Protein AF-A0A9X2QEQ9-F1 (afdb_monomer_lite)

Structure (mmCIF, N/CA/C/O backbone):
data_AF-A0A9X2QEQ9-F1
#
_entry.id   AF-A0A9X2QEQ9-F1
#
loop_
_atom_site.group_PDB
_atom_site.id
_atom_site.type_symbol
_atom_site.label_atom_id
_atom_site.label_alt_id
_atom_site.label_comp_id
_atom_site.label_asym_id
_atom_site.label_entity_id
_atom_site.label_seq_id
_atom_site.pdbx_PDB_ins_code
_atom_site.Cartn_x
_atom_site.Cartn_y
_atom_site.Cartn_z
_atom_site.occupancy
_atom_site.B_iso_or_equiv
_atom_site.auth_seq_id
_atom_site.auth_comp_id
_atom_site.auth_asym_id
_atom_site.auth_atom_id
_atom_site.pdbx_PDB_model_num
ATOM 1 N N . MET A 1 1 ? -3.553 17.158 1.317 1.00 62.53 1 MET A N 1
ATOM 2 C CA . MET A 1 1 ? -3.762 16.932 -0.135 1.00 62.53 1 MET A CA 1
ATOM 3 C C . MET A 1 1 ? -5.269 16.825 -0.377 1.00 62.53 1 MET A C 1
ATOM 5 O O . MET A 1 1 ? -5.981 16.749 0.615 1.00 62.53 1 MET A O 1
ATOM 9 N N . ASP A 1 2 ? -5.792 16.905 -1.606 1.00 73.38 2 ASP A N 1
ATOM 10 C CA . ASP A 1 2 ? -7.162 16.408 -1.846 1.00 73.38 2 ASP A CA 1
ATOM 11 C C . ASP A 1 2 ? -7.035 14.918 -2.182 1.00 73.38 2 ASP A C 1
ATOM 13 O O . ASP A 1 2 ? -6.304 14.571 -3.109 1.00 73.38 2 ASP A O 1
ATOM 17 N N . LEU A 1 3 ? -7.642 14.043 -1.378 1.00 75.06 3 LEU A N 1
ATOM 18 C CA . LEU A 1 3 ? -7.470 12.591 -1.509 1.00 75.06 3 LEU A CA 1
ATOM 19 C C . LEU A 1 3 ? -8.137 12.051 -2.779 1.00 75.06 3 LEU A C 1
ATOM 21 O O . LEU A 1 3 ? -7.676 11.061 -3.346 1.00 75.06 3 LEU A O 1
ATOM 25 N N . ASP A 1 4 ? -9.160 12.748 -3.274 1.00 66.62 4 ASP A N 1
ATOM 26 C CA . ASP A 1 4 ? -9.807 12.433 -4.548 1.00 66.62 4 ASP A CA 1
ATOM 27 C C . ASP A 1 4 ? -8.886 12.730 -5.751 1.00 66.62 4 ASP A C 1
ATOM 29 O O . ASP A 1 4 ? -9.053 12.152 -6.823 1.00 66.62 4 ASP A O 1
ATOM 33 N N . ASP A 1 5 ? -7.855 13.565 -5.569 1.00 76.12 5 ASP A N 1
ATOM 34 C CA . ASP A 1 5 ? -6.844 13.855 -6.592 1.00 76.12 5 ASP A CA 1
ATOM 35 C C . ASP A 1 5 ? -5.647 12.873 -6.549 1.00 76.12 5 ASP A C 1
ATOM 37 O O . ASP A 1 5 ? -4.764 12.939 -7.417 1.00 76.12 5 ASP A O 1
ATOM 41 N N . CYS A 1 6 ? -5.597 11.943 -5.579 1.00 84.38 6 CYS A N 1
ATOM 42 C CA . CYS A 1 6 ? -4.555 10.915 -5.474 1.00 84.38 6 CYS A CA 1
ATOM 43 C C . CYS A 1 6 ? -4.693 9.900 -6.613 1.00 84.38 6 CYS A C 1
ATOM 45 O O . CYS A 1 6 ? -5.365 8.872 -6.494 1.00 84.38 6 CYS A O 1
ATOM 47 N N . THR A 1 7 ? -4.050 10.196 -7.739 1.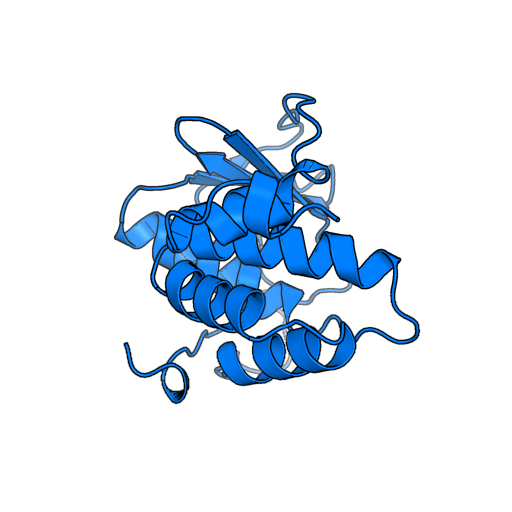00 90.31 7 THR A N 1
ATOM 48 C CA . THR A 1 7 ? -4.116 9.389 -8.956 1.00 90.31 7 THR A CA 1
ATOM 49 C C . THR A 1 7 ? -2.742 8.874 -9.355 1.00 90.31 7 THR A C 1
ATOM 51 O O . THR A 1 7 ? -1.742 9.576 -9.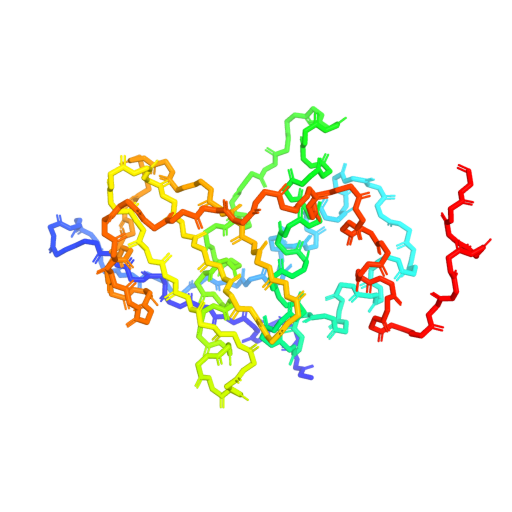234 1.00 90.31 7 THR A O 1
ATOM 54 N N . VAL A 1 8 ? -2.699 7.641 -9.860 1.00 92.25 8 VAL A N 1
ATOM 55 C CA . VAL A 1 8 ? -1.465 6.990 -10.304 1.00 92.25 8 VAL A CA 1
ATOM 56 C C . VAL A 1 8 ? -1.631 6.421 -11.704 1.00 92.25 8 VAL A C 1
ATOM 58 O O . VAL A 1 8 ? -2.644 5.798 -12.033 1.00 92.25 8 VAL A O 1
ATOM 61 N N . THR A 1 9 ? -0.618 6.612 -12.546 1.00 91.62 9 THR A N 1
ATOM 62 C CA . THR A 1 9 ? -0.557 5.972 -13.864 1.00 91.62 9 THR A CA 1
ATOM 63 C C . THR A 1 9 ? 0.313 4.735 -13.754 1.00 91.62 9 THR A C 1
ATOM 65 O O . THR A 1 9 ? 1.528 4.835 -13.681 1.00 91.62 9 THR A O 1
ATOM 68 N N . ILE A 1 10 ? -0.310 3.559 -13.740 1.00 90.56 10 ILE A N 1
ATOM 69 C CA . ILE A 1 10 ? 0.397 2.287 -13.556 1.00 90.56 10 ILE A CA 1
ATOM 70 C C . ILE A 1 10 ? 1.177 1.953 -14.835 1.00 90.56 10 ILE A C 1
ATOM 72 O O . ILE A 1 10 ? 0.524 1.666 -15.846 1.00 90.56 10 ILE A O 1
ATOM 76 N N . PRO A 1 11 ? 2.525 1.931 -14.823 1.00 89.31 11 PRO A N 1
ATOM 77 C CA . PRO A 1 11 ? 3.306 1.522 -15.985 1.00 89.31 11 PRO A CA 1
ATOM 78 C C . PRO A 1 11 ? 2.936 0.099 -16.403 1.00 89.31 11 PRO A C 1
ATOM 80 O O . PRO A 1 11 ? 2.704 -0.767 -15.559 1.00 89.31 11 PRO A O 1
ATOM 83 N N . ARG A 1 12 ? 2.866 -0.156 -17.707 1.00 88.44 12 ARG A N 1
ATOM 84 C CA . ARG A 1 12 ? 2.551 -1.476 -18.263 1.00 88.44 12 ARG A CA 1
ATOM 85 C C . ARG A 1 12 ? 3.738 -1.989 -19.056 1.00 88.44 12 ARG A C 1
ATOM 87 O O . ARG A 1 12 ? 4.492 -1.184 -19.594 1.00 88.44 12 ARG A O 1
ATOM 94 N N . GLU A 1 13 ? 3.870 -3.310 -19.134 1.00 86.81 13 GLU A N 1
ATOM 95 C CA . GLU A 1 13 ? 4.864 -3.944 -20.006 1.00 86.81 13 GLU A CA 1
ATOM 96 C C . GLU A 1 13 ? 4.723 -3.430 -21.450 1.00 86.81 13 GLU A C 1
ATOM 98 O O . GLU A 1 13 ? 3.611 -3.148 -21.902 1.00 86.81 13 GLU A O 1
ATOM 103 N N . GLU A 1 14 ? 5.840 -3.338 -22.181 1.00 79.12 14 GLU A N 1
ATOM 104 C CA . GLU A 1 14 ? 5.905 -2.769 -23.543 1.00 79.12 14 GLU A CA 1
ATOM 105 C C . GLU A 1 14 ? 4.895 -3.408 -24.522 1.00 79.12 14 GLU A C 1
ATOM 107 O O . GLU A 1 14 ? 4.402 -2.748 -25.435 1.00 79.12 14 GLU A O 1
ATOM 112 N N . ASP A 1 15 ? 4.535 -4.674 -24.289 1.00 80.25 15 ASP A N 1
ATOM 113 C CA . ASP A 1 15 ? 3.624 -5.461 -25.126 1.00 80.25 15 ASP A CA 1
ATOM 114 C C . ASP A 1 15 ? 2.146 -5.394 -24.682 1.00 80.25 15 ASP A C 1
ATOM 116 O O . ASP A 1 15 ? 1.294 -6.109 -25.227 1.00 80.25 15 ASP A O 1
ATOM 120 N N . ALA A 1 16 ? 1.813 -4.580 -23.675 1.00 82.50 16 ALA A N 1
ATOM 121 C CA . ALA A 1 16 ? 0.44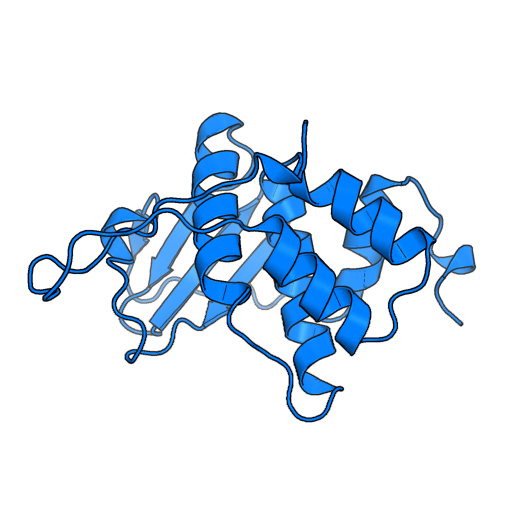4 -4.440 -23.197 1.00 82.50 16 ALA A CA 1
ATOM 122 C C . ALA A 1 16 ? -0.473 -3.864 -24.291 1.00 82.50 16 ALA A C 1
ATOM 124 O O . ALA A 1 16 ? -0.125 -2.938 -25.018 1.00 82.50 16 ALA A O 1
ATOM 125 N N . ALA A 1 17 ? -1.675 -4.434 -24.412 1.00 77.31 17 ALA A N 1
ATOM 126 C CA . ALA A 1 17 ? -2.585 -4.128 -25.517 1.00 77.31 17 ALA A CA 1
ATOM 127 C C . ALA A 1 17 ? -3.174 -2.704 -25.479 1.00 77.31 17 ALA A C 1
ATOM 129 O O . ALA A 1 17 ? -3.620 -2.215 -26.517 1.00 77.31 17 ALA A O 1
ATOM 130 N N . ASP A 1 18 ? -3.184 -2.066 -24.308 1.00 77.75 18 ASP A N 1
ATOM 131 C CA . ASP A 1 18 ? -3.806 -0.769 -24.059 1.00 77.75 18 ASP A CA 1
ATOM 132 C C . ASP A 1 18 ? -2.833 0.158 -23.318 1.00 77.75 18 ASP A C 1
ATOM 134 O O . ASP A 1 18 ? -2.069 -0.289 -22.456 1.00 77.75 18 ASP A O 1
ATOM 138 N N . ASP A 1 19 ? -2.914 1.458 -23.613 1.00 77.38 19 ASP A N 1
ATOM 139 C CA . ASP A 1 19 ? -2.179 2.489 -22.879 1.00 77.38 19 ASP A CA 1
ATOM 140 C C . ASP A 1 19 ? -2.595 2.513 -21.392 1.00 77.38 19 ASP A C 1
ATOM 142 O O . ASP A 1 19 ? -3.768 2.279 -21.062 1.00 77.38 19 ASP A O 1
ATOM 146 N N . PRO A 1 20 ? -1.669 2.831 -20.470 1.00 82.06 20 PRO A N 1
ATOM 147 C CA . PRO A 1 20 ? -1.976 2.879 -19.049 1.00 82.06 20 PRO A CA 1
ATOM 148 C C . PRO A 1 20 ? -2.966 4.006 -18.734 1.00 82.06 20 PRO A C 1
ATOM 150 O O . PRO A 1 20 ? -2.673 5.190 -18.897 1.00 82.06 20 PRO A O 1
ATOM 153 N N . ALA A 1 21 ? -4.149 3.633 -18.249 1.00 83.56 21 ALA A N 1
ATOM 154 C CA . ALA A 1 21 ? -5.099 4.577 -17.677 1.00 83.56 21 ALA A CA 1
ATOM 155 C C . ALA A 1 21 ? -4.667 4.993 -16.263 1.00 83.56 21 ALA A C 1
ATOM 157 O O . ALA A 1 21 ? -4.149 4.174 -15.498 1.00 83.56 21 ALA A O 1
ATOM 158 N N . SER A 1 22 ? -4.940 6.253 -15.916 1.00 89.50 22 SER A N 1
ATOM 159 C CA . SER A 1 22 ? -4.806 6.734 -14.541 1.00 89.50 22 SER A CA 1
ATOM 160 C C . SER A 1 22 ? -5.867 6.090 -13.645 1.00 89.50 22 SER A C 1
ATOM 162 O O . SER A 1 22 ? -7.007 5.879 -14.074 1.00 89.50 22 SER A O 1
ATOM 164 N N . VAL A 1 23 ? -5.482 5.763 -12.416 1.00 91.44 23 VAL A N 1
ATOM 165 C CA . VAL A 1 23 ? -6.322 5.121 -11.403 1.00 91.44 23 VAL A CA 1
ATOM 166 C C . VAL A 1 23 ? -6.371 6.007 -10.167 1.00 91.44 23 VAL A C 1
ATOM 168 O O . VAL A 1 23 ? -5.328 6.406 -9.659 1.00 91.44 23 VAL A O 1
ATOM 171 N N . GLU A 1 24 ? -7.574 6.279 -9.666 1.00 92.31 24 GLU A N 1
ATOM 172 C CA . GLU A 1 24 ? -7.785 6.936 -8.373 1.00 92.31 24 GLU A CA 1
ATOM 173 C C . GLU A 1 24 ? -7.456 5.942 -7.249 1.00 92.31 24 GLU A C 1
ATOM 175 O O . GLU A 1 24 ? -8.049 4.863 -7.157 1.00 92.31 24 GLU A O 1
ATOM 180 N N . VAL A 1 25 ? -6.469 6.282 -6.422 1.00 92.62 25 VAL A N 1
ATOM 181 C CA . VAL A 1 25 ? -5.914 5.397 -5.392 1.00 92.62 25 VAL A CA 1
ATOM 182 C C . VAL A 1 25 ? -6.818 5.374 -4.161 1.00 92.62 25 VAL A C 1
ATOM 184 O O . VAL A 1 25 ? -7.155 4.294 -3.668 1.00 92.62 25 VAL A O 1
ATOM 187 N N . TRP A 1 26 ? -7.254 6.547 -3.692 1.00 94.56 26 TRP A N 1
ATOM 188 C CA . TRP A 1 26 ? -8.028 6.675 -2.457 1.00 94.56 26 TRP A CA 1
ATOM 189 C C . TRP A 1 26 ? -9.351 5.894 -2.459 1.00 94.56 26 TRP A C 1
ATOM 191 O O . TRP A 1 26 ? -9.565 5.133 -1.517 1.00 94.56 26 TRP A O 1
ATOM 201 N N . PRO A 1 27 ? -10.192 5.923 -3.515 1.00 93.94 27 PRO A N 1
ATOM 202 C CA . PRO A 1 27 ? -11.435 5.146 -3.525 1.00 93.94 27 PRO A CA 1
ATOM 203 C C . PRO A 1 27 ? -11.226 3.631 -3.362 1.00 93.94 27 PRO A C 1
ATOM 205 O O . PRO A 1 27 ? -12.096 2.920 -2.858 1.00 93.94 27 PRO A O 1
ATOM 208 N N . LEU A 1 28 ? -10.071 3.105 -3.787 1.00 94.31 28 LEU A N 1
ATOM 209 C CA . LEU A 1 28 ? -9.729 1.692 -3.609 1.00 94.31 28 LEU A CA 1
ATOM 210 C C . LEU A 1 28 ? -9.310 1.384 -2.167 1.00 94.31 28 LEU A C 1
ATOM 212 O O . LEU A 1 28 ? -9.622 0.306 -1.661 1.00 94.31 28 LEU A O 1
ATOM 216 N N . ILE A 1 29 ? -8.619 2.322 -1.518 1.00 94.75 29 ILE A N 1
ATOM 217 C CA . ILE A 1 29 ? -8.254 2.252 -0.099 1.00 94.75 29 ILE A CA 1
ATOM 218 C C . ILE A 1 29 ? -9.503 2.361 0.764 1.00 94.75 29 ILE A C 1
ATOM 220 O O . ILE A 1 29 ? -9.706 1.514 1.626 1.00 94.75 29 ILE A O 1
ATOM 224 N N . GLU A 1 30 ? -10.368 3.339 0.501 1.00 94.88 30 GLU A N 1
ATOM 225 C CA . GLU A 1 30 ? -11.625 3.530 1.223 1.00 94.88 30 GLU A CA 1
ATOM 226 C C . GLU A 1 30 ? -12.489 2.265 1.155 1.00 94.88 30 GLU A C 1
ATOM 228 O O . GLU A 1 30 ? -12.937 1.760 2.183 1.00 94.88 30 GLU A O 1
ATOM 233 N N . ALA A 1 31 ? -12.626 1.665 -0.033 1.00 94.31 31 ALA A N 1
ATOM 234 C CA . ALA A 1 31 ? -13.339 0.402 -0.191 1.00 94.31 31 ALA A CA 1
ATOM 235 C C . ALA A 1 31 ? -12.702 -0.754 0.607 1.00 94.31 31 ALA A C 1
ATOM 237 O O . ALA A 1 31 ? -13.418 -1.620 1.117 1.00 94.31 31 ALA A O 1
ATOM 238 N N . ALA A 1 32 ? -11.370 -0.789 0.726 1.00 94.81 32 ALA A N 1
ATOM 239 C CA . ALA A 1 32 ? -10.671 -1.778 1.543 1.00 94.81 32 ALA A CA 1
ATOM 240 C C . ALA A 1 32 ? -10.875 -1.522 3.049 1.00 94.81 32 ALA A C 1
ATOM 242 O O . ALA A 1 32 ? -11.172 -2.465 3.781 1.00 94.81 32 ALA A O 1
ATOM 243 N N . LEU A 1 33 ? -10.797 -0.265 3.498 1.00 95.38 33 LEU A N 1
ATOM 244 C CA . LEU A 1 33 ? -11.063 0.162 4.877 1.00 95.38 33 LEU A CA 1
ATOM 245 C C . LEU A 1 33 ? -12.508 -0.148 5.299 1.00 95.38 33 LEU A C 1
ATOM 247 O O . LEU A 1 33 ? -12.745 -0.679 6.383 1.00 95.38 33 LEU A O 1
ATOM 251 N N . ASP A 1 34 ? -13.477 0.095 4.416 1.00 95.06 34 ASP A N 1
ATOM 252 C CA . ASP A 1 34 ? -14.875 -0.302 4.604 1.00 95.06 34 ASP A CA 1
ATOM 253 C C . ASP A 1 34 ? -15.017 -1.812 4.768 1.00 95.06 34 ASP A C 1
ATOM 255 O O . ASP A 1 34 ? -15.766 -2.299 5.617 1.00 95.06 34 ASP A O 1
ATOM 259 N N . LYS A 1 35 ? -14.286 -2.577 3.954 1.00 95.00 35 LYS A N 1
ATOM 260 C CA . LYS A 1 35 ? -14.370 -4.035 3.949 1.00 95.00 35 LYS A CA 1
ATOM 261 C C . LYS A 1 35 ? -13.827 -4.658 5.235 1.00 95.00 35 LYS A C 1
ATOM 263 O O . LYS A 1 35 ? -14.325 -5.715 5.626 1.00 95.00 35 LYS A O 1
ATOM 268 N N . ILE A 1 36 ? -12.844 -4.026 5.873 1.00 93.31 36 ILE A N 1
ATOM 269 C CA . ILE A 1 36 ? -12.277 -4.472 7.154 1.00 93.31 36 ILE A CA 1
ATOM 270 C C . ILE A 1 36 ? -12.991 -3.882 8.378 1.00 93.31 36 ILE A C 1
ATOM 272 O O . ILE A 1 36 ? -12.582 -4.178 9.495 1.00 93.31 36 ILE A O 1
ATOM 276 N N . ASP A 1 37 ? -14.057 -3.096 8.180 1.00 92.69 37 ASP A N 1
ATOM 277 C CA . ASP A 1 37 ? -14.768 -2.374 9.247 1.00 92.69 37 ASP A CA 1
ATOM 278 C C . ASP A 1 37 ? -13.822 -1.472 10.065 1.00 92.69 37 ASP A C 1
ATOM 280 O O . ASP A 1 37 ? -13.875 -1.432 11.294 1.00 92.69 37 ASP A O 1
ATOM 284 N N . ALA A 1 38 ? -12.918 -0.770 9.364 1.00 92.94 38 ALA A N 1
ATOM 285 C CA . ALA A 1 38 ? -11.944 0.125 9.980 1.00 92.94 38 ALA A CA 1
ATOM 286 C C . ALA A 1 38 ? -12.651 1.217 10.794 1.00 92.94 38 ALA A C 1
ATOM 288 O O . ALA A 1 38 ? -13.528 1.932 10.282 1.00 92.94 38 ALA A O 1
ATOM 289 N N . ASP A 1 39 ? -12.239 1.356 12.052 1.00 92.94 39 ASP A N 1
ATOM 290 C CA . ASP A 1 39 ? -12.732 2.390 12.951 1.00 92.94 39 ASP A CA 1
ATOM 291 C C . ASP A 1 39 ? -12.289 3.798 12.487 1.00 92.94 39 ASP A C 1
ATOM 293 O O . ASP A 1 39 ? -11.394 3.928 11.646 1.00 92.94 39 ASP A O 1
ATOM 297 N N . PRO A 1 40 ? -12.899 4.875 13.019 1.00 93.81 40 PRO A N 1
ATOM 298 C CA . PRO A 1 40 ? -12.566 6.236 12.606 1.00 93.81 40 PRO A CA 1
ATOM 299 C C . PRO A 1 40 ? -11.085 6.605 12.765 1.00 93.81 40 PRO A C 1
ATOM 301 O O . PRO A 1 40 ? -10.548 7.259 11.884 1.00 93.81 40 PRO A O 1
ATOM 304 N N . SER A 1 41 ? -10.408 6.156 13.828 1.00 92.56 41 SER A N 1
ATOM 305 C CA . SER A 1 41 ? -8.987 6.470 14.032 1.00 92.56 41 SER A CA 1
ATOM 306 C C . SER A 1 41 ? -8.093 5.757 13.023 1.00 92.56 41 SER A C 1
ATOM 308 O O . SER A 1 41 ? -7.170 6.363 12.493 1.00 92.56 41 SER A O 1
ATOM 310 N N . THR A 1 42 ? -8.422 4.512 12.665 1.00 94.69 42 THR A N 1
ATOM 311 C CA . THR A 1 42 ? -7.739 3.791 11.581 1.00 94.69 42 THR A CA 1
ATOM 312 C C . THR A 1 42 ? -7.912 4.507 10.237 1.00 94.69 42 THR A C 1
ATOM 314 O O . THR A 1 42 ? -6.980 4.550 9.434 1.00 94.69 42 THR A O 1
ATOM 317 N N . ARG A 1 43 ? -9.089 5.092 9.977 1.00 95.56 43 ARG A N 1
ATOM 318 C CA . ARG A 1 43 ? -9.341 5.876 8.756 1.00 95.56 43 ARG A CA 1
ATOM 319 C C . ARG A 1 43 ? -8.547 7.172 8.746 1.00 95.56 43 ARG A C 1
ATOM 321 O O . ARG A 1 43 ? -7.832 7.407 7.781 1.00 95.56 43 ARG A O 1
ATOM 328 N N . ASP A 1 44 ? -8.602 7.934 9.834 1.00 94.88 44 ASP A N 1
ATOM 329 C CA . ASP A 1 44 ? -7.825 9.164 10.000 1.00 94.88 44 ASP A CA 1
ATOM 330 C C . ASP A 1 44 ? -6.315 8.882 9.831 1.00 94.88 44 ASP A C 1
ATOM 332 O O . ASP A 1 44 ? -5.592 9.652 9.202 1.00 94.88 44 ASP A O 1
ATOM 336 N N . ALA A 1 45 ? -5.837 7.737 10.330 1.00 95.44 45 ALA A N 1
ATOM 337 C CA . ALA A 1 45 ? -4.446 7.317 10.198 1.00 95.44 45 ALA A CA 1
ATOM 338 C C . ALA A 1 45 ? -4.089 6.930 8.757 1.00 95.44 45 ALA A C 1
ATOM 340 O O . ALA A 1 45 ? -3.012 7.271 8.278 1.00 95.44 45 ALA A O 1
ATOM 341 N N . ALA A 1 46 ? -4.994 6.262 8.036 1.00 95.38 46 ALA A N 1
ATOM 342 C CA . ALA A 1 46 ? -4.818 5.972 6.615 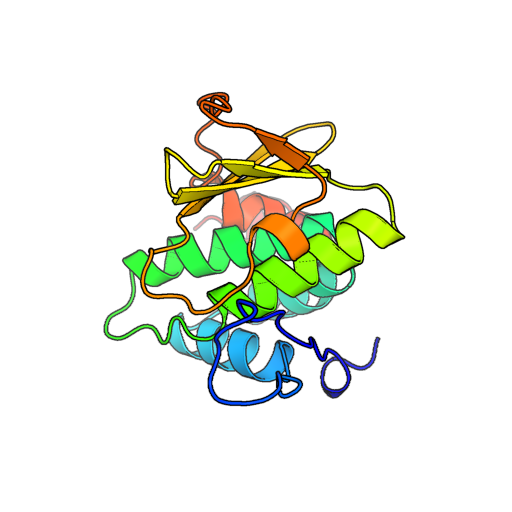1.00 95.38 46 ALA A CA 1
ATOM 343 C C . ALA A 1 46 ? -4.801 7.247 5.755 1.00 95.38 46 ALA A C 1
ATOM 345 O O . ALA A 1 46 ? -3.994 7.335 4.828 1.00 95.38 46 ALA A O 1
ATOM 346 N N . GLU A 1 47 ? -5.649 8.230 6.078 1.00 94.88 47 GLU A N 1
ATOM 347 C CA . GLU A 1 47 ? -5.652 9.555 5.443 1.00 94.88 47 GLU A CA 1
ATOM 348 C C . GLU A 1 47 ? -4.332 10.294 5.682 1.00 94.88 47 GLU A C 1
ATOM 350 O O . GLU A 1 47 ? -3.782 10.870 4.750 1.00 94.88 47 GLU A O 1
ATOM 355 N N . ALA A 1 48 ? -3.786 10.245 6.899 1.00 93.38 48 ALA A N 1
ATOM 356 C CA . ALA A 1 48 ? -2.489 10.849 7.198 1.00 93.38 48 ALA A CA 1
ATOM 357 C C . ALA A 1 48 ? -1.332 10.108 6.504 1.00 93.38 48 ALA A C 1
ATOM 359 O O . ALA A 1 48 ? -0.450 10.729 5.915 1.00 93.38 48 ALA A O 1
ATOM 360 N N . ALA A 1 49 ? -1.342 8.774 6.532 1.00 93.19 49 ALA A N 1
ATOM 361 C CA . ALA A 1 49 ? -0.254 7.956 6.007 1.00 93.19 49 ALA A CA 1
ATOM 362 C C . ALA A 1 49 ? -0.104 8.068 4.483 1.00 93.19 49 ALA A C 1
ATOM 364 O O . ALA A 1 49 ? 1.015 8.103 3.976 1.00 93.19 49 ALA A O 1
ATOM 365 N N . ILE A 1 50 ? -1.207 8.154 3.730 1.00 92.00 50 ILE A N 1
ATOM 366 C CA . ILE A 1 50 ? -1.133 8.249 2.264 1.00 92.00 50 ILE A CA 1
ATOM 367 C C . ILE A 1 50 ? -0.496 9.565 1.777 1.00 92.00 50 ILE A C 1
ATOM 369 O O . ILE A 1 50 ? -0.016 9.617 0.644 1.00 92.00 50 ILE A O 1
ATOM 373 N N . GLU A 1 51 ? -0.422 10.603 2.619 1.00 89.19 51 GLU A N 1
ATOM 374 C CA . GLU A 1 51 ? 0.266 11.866 2.302 1.00 89.19 51 GLU A CA 1
ATOM 375 C C . GLU A 1 51 ? 1.804 11.754 2.313 1.00 89.19 51 GLU A C 1
ATOM 377 O O . GLU A 1 51 ? 2.484 12.704 1.917 1.00 89.19 51 GLU A O 1
ATOM 382 N N . HIS A 1 52 ? 2.350 10.606 2.737 1.00 87.12 52 HIS A N 1
ATOM 383 C CA . HIS A 1 52 ? 3.785 10.341 2.858 1.00 87.12 52 HIS A CA 1
ATOM 384 C C . HIS A 1 52 ? 4.204 9.067 2.098 1.00 87.12 52 HIS A C 1
ATOM 386 O O . HIS A 1 52 ? 3.421 8.115 1.966 1.00 87.12 52 HIS A O 1
ATOM 392 N N . GLY A 1 53 ? 5.444 9.029 1.586 1.00 84.56 53 GLY A N 1
ATOM 393 C CA . GLY A 1 53 ? 5.985 7.866 0.875 1.00 84.56 53 GLY A CA 1
ATOM 394 C C . GLY A 1 53 ? 6.057 6.612 1.749 1.00 84.56 53 GLY A C 1
ATOM 395 O O . GLY A 1 53 ? 5.464 5.583 1.417 1.00 84.56 53 GLY A O 1
ATOM 396 N N . ASP A 1 54 ? 6.711 6.713 2.904 1.00 87.31 54 ASP A N 1
ATOM 397 C CA . ASP A 1 54 ? 6.795 5.658 3.920 1.00 87.31 54 ASP A CA 1
ATOM 398 C C . ASP A 1 54 ? 5.422 5.289 4.509 1.00 87.31 54 ASP A C 1
ATOM 400 O O . ASP A 1 54 ? 5.112 4.106 4.679 1.00 87.31 54 ASP A O 1
ATOM 404 N N . GLY A 1 55 ? 4.548 6.273 4.724 1.00 89.56 55 GLY A N 1
ATOM 405 C CA . GLY A 1 55 ? 3.172 6.043 5.164 1.00 89.56 55 GLY A CA 1
ATOM 406 C C . GLY A 1 55 ? 2.344 5.246 4.159 1.00 89.56 55 GLY A C 1
ATOM 407 O O . GLY A 1 55 ? 1.616 4.328 4.543 1.00 89.56 55 GLY A O 1
ATOM 408 N N . SER A 1 56 ? 2.528 5.482 2.859 1.00 91.31 56 SER A N 1
ATOM 409 C CA . SER A 1 56 ? 1.890 4.679 1.809 1.00 91.31 56 SER A CA 1
ATOM 410 C C . SER A 1 56 ? 2.354 3.219 1.834 1.00 91.31 56 SER A C 1
ATOM 412 O O . SER A 1 56 ? 1.549 2.309 1.616 1.00 91.31 56 SER A O 1
ATOM 414 N N . VAL A 1 57 ? 3.632 2.974 2.150 1.00 90.38 57 VAL A N 1
ATOM 415 C CA . VAL A 1 57 ? 4.178 1.620 2.337 1.00 90.38 57 VAL A CA 1
ATOM 416 C C . VAL A 1 57 ? 3.552 0.941 3.559 1.00 90.38 57 VAL A C 1
ATOM 418 O O . VAL A 1 57 ? 3.096 -0.205 3.464 1.00 90.38 57 VAL A O 1
ATOM 421 N N . VAL A 1 58 ? 3.475 1.645 4.691 1.00 91.81 58 VAL A N 1
ATOM 422 C CA . VAL A 1 58 ? 2.844 1.149 5.923 1.00 91.81 58 VAL A CA 1
ATOM 423 C C . VAL A 1 58 ? 1.372 0.813 5.682 1.00 91.81 58 VAL A C 1
ATOM 425 O O . VAL A 1 58 ? 0.933 -0.292 6.010 1.00 91.81 58 VAL A O 1
ATOM 428 N N . LEU A 1 59 ? 0.630 1.709 5.030 1.00 93.81 59 LEU A N 1
ATOM 429 C CA . LEU A 1 59 ? -0.777 1.514 4.694 1.00 93.81 59 LEU A CA 1
ATOM 430 C C . LEU A 1 59 ? -0.983 0.310 3.765 1.00 93.81 59 LEU A C 1
ATOM 432 O O . LEU A 1 59 ? -1.864 -0.518 4.007 1.00 93.81 59 LEU A O 1
ATOM 436 N N . ALA A 1 60 ? -0.146 0.152 2.735 1.00 91.94 60 ALA A N 1
ATOM 437 C CA . ALA A 1 60 ? -0.201 -1.010 1.849 1.00 91.94 60 ALA A CA 1
ATOM 438 C C . ALA A 1 60 ? 0.028 -2.319 2.608 1.00 91.94 60 ALA A C 1
ATOM 440 O O . ALA A 1 60 ? -0.658 -3.318 2.366 1.00 91.94 60 ALA A O 1
ATOM 441 N N . ASN A 1 61 ? 0.993 -2.319 3.530 1.00 90.94 61 ASN A N 1
ATOM 442 C CA . ASN A 1 61 ? 1.309 -3.476 4.354 1.00 90.94 61 ASN A CA 1
ATOM 443 C C . ASN A 1 61 ? 0.160 -3.811 5.316 1.00 90.94 61 ASN A C 1
ATOM 445 O O . ASN A 1 61 ? -0.228 -4.978 5.410 1.00 90.94 61 ASN A O 1
ATOM 449 N N . TYR A 1 62 ? -0.427 -2.798 5.960 1.00 92.88 62 TYR A N 1
ATOM 450 C CA . TYR A 1 62 ? -1.592 -2.931 6.833 1.00 92.88 62 TYR A CA 1
ATOM 451 C C . TYR A 1 62 ? -2.798 -3.521 6.092 1.00 92.88 62 TYR A C 1
ATOM 453 O O . TYR A 1 62 ? -3.301 -4.579 6.467 1.00 92.88 62 TYR A O 1
ATOM 461 N N . LEU A 1 63 ? -3.215 -2.928 4.970 1.00 93.06 63 LEU A N 1
ATOM 462 C CA . LEU A 1 63 ? -4.357 -3.440 4.204 1.00 93.06 63 LEU A CA 1
ATOM 463 C C . LEU A 1 63 ? -4.111 -4.865 3.690 1.00 93.06 63 LEU A C 1
ATOM 465 O O . LEU A 1 63 ? -5.018 -5.697 3.686 1.00 93.06 63 LEU A O 1
ATOM 469 N N . ASN A 1 64 ? -2.881 -5.186 3.277 1.00 89.56 64 ASN A N 1
ATOM 470 C CA . ASN A 1 64 ? -2.524 -6.533 2.834 1.00 89.56 64 ASN A CA 1
ATOM 471 C C . ASN A 1 64 ? -2.524 -7.559 3.986 1.00 89.56 64 ASN A C 1
ATOM 473 O O . ASN A 1 64 ? -2.836 -8.732 3.752 1.00 89.56 64 ASN A O 1
ATOM 477 N N . SER A 1 65 ? -2.190 -7.152 5.215 1.00 88.31 65 SER A N 1
ATOM 478 C CA . SER A 1 65 ? -2.249 -8.029 6.388 1.00 88.31 65 SER A CA 1
ATOM 479 C C . SER A 1 65 ? -3.703 -8.285 6.815 1.00 88.31 65 SER A C 1
ATOM 481 O O . SER A 1 65 ? -4.078 -9.446 7.014 1.00 88.31 65 SER A O 1
ATOM 483 N N . GLU A 1 66 ? -4.548 -7.250 6.826 1.00 90.38 66 GLU A N 1
ATOM 484 C CA . GLU A 1 66 ? -5.976 -7.355 7.153 1.00 90.38 66 GLU A CA 1
ATOM 485 C C . GLU A 1 66 ? -6.774 -8.099 6.079 1.00 90.38 66 GLU A C 1
ATOM 487 O O . GLU A 1 66 ? -7.683 -8.872 6.387 1.00 90.38 66 GLU A O 1
ATOM 492 N N . ALA A 1 67 ? -6.376 -7.989 4.810 1.00 84.50 67 ALA A N 1
ATOM 493 C CA . ALA A 1 67 ? -6.988 -8.731 3.711 1.00 84.50 67 ALA A CA 1
ATOM 494 C C . ALA A 1 67 ? -6.997 -10.254 3.936 1.00 84.50 67 ALA A C 1
ATOM 496 O O . ALA A 1 67 ? -7.901 -10.943 3.468 1.00 84.50 67 ALA A O 1
ATOM 497 N N . LYS A 1 68 ? -6.021 -10.802 4.677 1.00 81.19 68 LYS A N 1
ATOM 498 C CA . LYS A 1 68 ? -5.969 -12.237 5.024 1.00 81.19 68 LYS A CA 1
ATOM 499 C C . LYS A 1 68 ? -7.072 -12.654 6.004 1.00 81.19 68 LYS A C 1
ATOM 501 O O . LYS A 1 68 ? -7.341 -13.847 6.145 1.00 81.19 68 LYS A O 1
ATOM 506 N N . ARG A 1 69 ? -7.672 -11.693 6.709 1.00 83.62 69 ARG A N 1
ATOM 507 C CA . ARG A 1 69 ? -8.666 -11.897 7.773 1.00 83.62 69 ARG A CA 1
ATOM 508 C C . ARG A 1 69 ? -10.101 -11.710 7.279 1.00 83.62 69 ARG A C 1
ATOM 510 O O . ARG A 1 69 ? -11.030 -12.109 7.978 1.00 83.62 69 ARG A O 1
ATOM 517 N N . VAL A 1 70 ? -10.291 -11.172 6.071 1.00 86.81 70 VAL A N 1
ATOM 518 C CA . VAL A 1 70 ? -11.612 -10.844 5.522 1.00 86.81 70 VAL A CA 1
ATOM 519 C C . VAL A 1 70 ? -11.946 -11.678 4.283 1.00 86.81 70 VAL A C 1
ATOM 521 O O . VAL A 1 70 ? -11.123 -11.896 3.397 1.00 86.81 70 VAL A O 1
ATOM 524 N N . HIS A 1 71 ? -13.191 -12.153 4.207 1.00 83.62 71 HIS A N 1
ATOM 525 C CA . HIS A 1 71 ? -13.698 -12.895 3.052 1.00 83.62 71 HIS A CA 1
ATOM 526 C C . HIS A 1 71 ? -13.941 -11.958 1.858 1.00 83.62 71 HIS A C 1
ATOM 528 O O . HIS A 1 71 ? -14.581 -10.915 2.013 1.00 83.62 71 HIS A O 1
ATOM 534 N N . GLU A 1 72 ? -13.498 -12.362 0.661 1.00 84.94 72 GLU A N 1
ATOM 535 C CA . GLU A 1 72 ? -13.676 -11.600 -0.591 1.00 84.94 72 GLU A CA 1
ATOM 536 C C . GLU A 1 72 ? -13.136 -10.163 -0.507 1.00 84.94 72 GLU A C 1
ATOM 538 O O . GLU A 1 72 ? -13.823 -9.212 -0.884 1.00 84.94 72 GLU A O 1
ATOM 543 N N . MET A 1 73 ? -11.918 -9.989 0.015 1.00 89.69 73 MET A N 1
ATOM 544 C CA . MET A 1 73 ? -11.216 -8.714 -0.121 1.00 89.69 73 MET A CA 1
ATOM 545 C C . MET A 1 73 ? -10.997 -8.383 -1.602 1.00 89.69 73 MET A C 1
ATOM 547 O O . MET A 1 73 ? -10.581 -9.237 -2.391 1.00 89.69 73 MET A O 1
ATOM 551 N N . ASP A 1 74 ? -11.249 -7.130 -1.968 1.00 87.12 74 ASP A N 1
ATOM 552 C CA . ASP A 1 74 ? -10.909 -6.609 -3.283 1.00 87.12 74 ASP A CA 1
ATOM 553 C C . ASP A 1 74 ? -9.453 -6.136 -3.292 1.00 87.12 74 ASP A C 1
ATOM 555 O O . ASP A 1 74 ? -9.129 -5.075 -2.775 1.00 87.12 74 ASP A O 1
ATOM 559 N N . TYR A 1 75 ? -8.558 -6.919 -3.891 1.00 87.81 75 TYR A N 1
ATOM 560 C CA . TYR A 1 75 ? -7.125 -6.610 -3.936 1.00 87.81 75 TYR A CA 1
ATOM 561 C C . TYR A 1 75 ? -6.737 -5.549 -4.978 1.00 87.81 75 TYR A C 1
ATOM 563 O O . TYR A 1 75 ? -5.544 -5.311 -5.185 1.00 87.81 75 TYR A O 1
ATOM 571 N N . ARG A 1 76 ? -7.702 -4.900 -5.649 1.00 90.81 76 ARG A N 1
ATOM 572 C CA . ARG A 1 76 ? -7.411 -3.868 -6.658 1.00 90.81 76 ARG A CA 1
ATOM 573 C C . ARG A 1 76 ? -6.658 -2.661 -6.101 1.00 90.81 76 ARG A C 1
ATOM 575 O O . ARG A 1 76 ? -5.980 -2.014 -6.887 1.00 90.81 76 ARG A O 1
ATOM 582 N N . PHE A 1 77 ? -6.700 -2.398 -4.791 1.00 91.12 77 PHE A N 1
ATOM 583 C CA . PHE A 1 77 ? -5.898 -1.340 -4.158 1.00 91.12 77 PHE A CA 1
ATOM 584 C C . PHE A 1 77 ? -4.387 -1.606 -4.221 1.00 91.12 77 PHE A C 1
ATOM 586 O O . PHE A 1 77 ? -3.600 -0.666 -4.225 1.00 91.12 77 PHE A O 1
ATOM 593 N N . LYS A 1 78 ? -3.959 -2.875 -4.285 1.00 91.25 78 LYS A N 1
ATOM 594 C CA . LYS A 1 78 ? -2.564 -3.246 -4.015 1.00 91.25 78 LYS A CA 1
ATOM 595 C C . LYS A 1 78 ? -1.588 -2.697 -5.053 1.00 91.25 78 LYS A C 1
ATOM 597 O O . LYS A 1 78 ? -0.576 -2.119 -4.682 1.00 91.25 78 LYS A O 1
ATOM 602 N N . VAL A 1 79 ? -1.881 -2.876 -6.342 1.00 92.31 79 VAL A N 1
ATOM 603 C CA . VAL A 1 79 ? -1.001 -2.386 -7.417 1.00 92.31 79 VAL A CA 1
ATOM 604 C C . VAL A 1 79 ? -0.934 -0.854 -7.436 1.00 92.31 79 VAL A C 1
ATOM 606 O O . VAL A 1 79 ? 0.178 -0.342 -7.351 1.00 92.31 79 VAL A O 1
ATOM 609 N N . PRO A 1 80 ? -2.062 -0.114 -7.503 1.00 93.50 80 PRO A N 1
ATOM 610 C CA . PRO A 1 80 ? -2.040 1.345 -7.452 1.00 93.50 80 PRO A CA 1
ATOM 611 C C . PRO A 1 80 ? -1.282 1.879 -6.240 1.00 93.50 80 PRO A C 1
ATOM 613 O O . PRO A 1 80 ? -0.466 2.776 -6.394 1.00 93.50 80 PRO A O 1
ATOM 616 N N . LEU A 1 81 ? -1.493 1.293 -5.057 1.00 93.44 81 LEU A N 1
ATOM 617 C CA . LEU A 1 81 ? -0.860 1.765 -3.831 1.00 93.44 81 LEU A CA 1
ATOM 618 C C . LEU A 1 81 ? 0.647 1.484 -3.786 1.00 93.44 81 LEU A C 1
ATOM 620 O O . LEU A 1 81 ? 1.398 2.339 -3.339 1.00 93.44 81 LEU A O 1
ATOM 624 N N . VAL A 1 82 ? 1.109 0.332 -4.286 1.00 93.50 82 VAL A N 1
ATOM 625 C CA . VAL A 1 82 ? 2.551 0.042 -4.400 1.00 93.50 82 VAL A CA 1
ATOM 626 C C . VAL A 1 82 ? 3.228 1.000 -5.385 1.00 93.50 82 VAL A C 1
ATOM 628 O O . VAL A 1 82 ? 4.312 1.497 -5.097 1.00 93.50 82 VAL A O 1
ATOM 631 N N . VAL A 1 83 ? 2.597 1.290 -6.529 1.00 94.06 83 VAL A N 1
ATOM 632 C CA . VAL A 1 83 ? 3.144 2.256 -7.500 1.00 94.06 83 VAL A CA 1
ATOM 633 C C . VAL A 1 83 ? 3.147 3.668 -6.909 1.00 94.06 83 VAL A C 1
ATOM 635 O O . VAL A 1 83 ? 4.166 4.346 -6.977 1.00 94.06 83 VAL A O 1
ATOM 638 N N . TRP A 1 84 ? 2.051 4.079 -6.267 1.00 94.06 84 TRP A N 1
ATOM 639 C CA . TRP A 1 84 ? 1.941 5.362 -5.568 1.00 94.06 84 TRP A CA 1
ATOM 640 C C . TRP A 1 84 ? 3.017 5.519 -4.488 1.00 94.06 84 TRP A C 1
ATOM 642 O O . TRP A 1 84 ? 3.700 6.539 -4.439 1.00 94.06 84 TRP A O 1
ATOM 652 N N . ALA A 1 85 ? 3.231 4.484 -3.672 1.00 92.94 85 ALA A N 1
ATOM 653 C CA . ALA A 1 85 ? 4.270 4.475 -2.650 1.00 92.94 85 ALA A CA 1
ATOM 654 C C . ALA A 1 85 ? 5.670 4.649 -3.256 1.00 92.94 85 ALA A C 1
ATOM 656 O O . ALA A 1 85 ? 6.447 5.451 -2.752 1.00 92.94 85 ALA A O 1
ATOM 65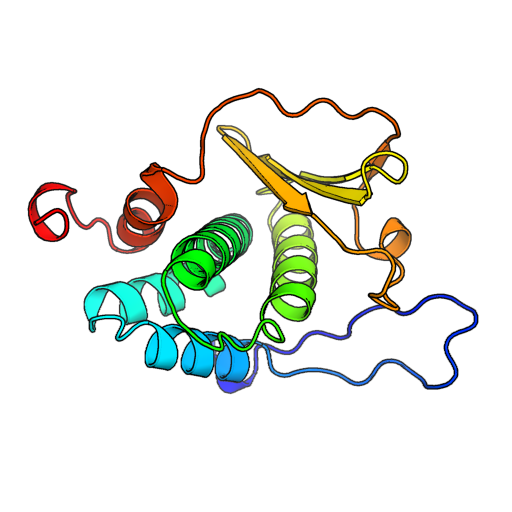7 N N . ALA A 1 86 ? 5.982 3.960 -4.360 1.00 93.00 86 ALA A N 1
ATOM 658 C CA . ALA A 1 86 ? 7.264 4.109 -5.054 1.00 93.00 86 ALA A CA 1
ATOM 659 C C . ALA A 1 86 ? 7.455 5.515 -5.651 1.00 93.00 86 ALA A C 1
ATOM 661 O O . ALA A 1 86 ? 8.543 6.082 -5.566 1.00 93.00 86 ALA A O 1
ATOM 662 N N . GLU A 1 87 ? 6.409 6.105 -6.234 1.00 92.44 87 GLU A N 1
ATOM 663 C CA . GLU A 1 87 ? 6.463 7.471 -6.765 1.00 92.44 87 GLU A CA 1
ATOM 664 C C . GLU A 1 87 ? 6.693 8.514 -5.666 1.00 92.44 87 GLU A C 1
ATOM 666 O O . GLU A 1 87 ? 7.535 9.399 -5.837 1.00 92.44 87 GLU A O 1
ATOM 671 N N . GLN A 1 88 ? 5.987 8.396 -4.537 1.00 91.31 88 GLN A N 1
ATOM 672 C CA . GLN A 1 88 ? 6.146 9.306 -3.403 1.00 91.31 88 GLN A CA 1
ATOM 673 C C . GLN A 1 88 ? 7.497 9.134 -2.709 1.00 91.31 88 GLN A C 1
ATOM 675 O O . GLN A 1 88 ? 8.193 10.128 -2.523 1.00 91.31 88 GLN A O 1
ATOM 680 N N . ALA A 1 89 ? 7.906 7.892 -2.427 1.00 88.25 89 ALA A N 1
ATOM 681 C CA . ALA A 1 89 ? 9.192 7.581 -1.802 1.00 88.25 89 ALA A CA 1
ATOM 682 C C . ALA A 1 89 ? 10.379 8.154 -2.591 1.00 88.25 89 ALA A C 1
ATOM 684 O O . ALA A 1 89 ? 11.336 8.671 -2.022 1.00 88.25 89 ALA A O 1
ATOM 685 N N . ARG A 1 90 ? 10.293 8.140 -3.926 1.00 89.31 90 ARG A N 1
ATOM 686 C CA . ARG A 1 90 ? 11.288 8.772 -4.802 1.00 89.31 90 ARG A CA 1
ATOM 687 C C . ARG A 1 90 ? 11.265 10.302 -4.733 1.00 89.31 90 ARG A C 1
ATOM 689 O O . ARG A 1 90 ? 12.287 10.945 -4.969 1.00 89.31 90 ARG A O 1
ATOM 696 N N . ALA A 1 91 ? 10.101 10.900 -4.489 1.00 88.81 91 ALA A N 1
ATOM 697 C CA . ALA A 1 91 ? 9.938 12.350 -4.428 1.00 88.81 91 ALA A CA 1
ATOM 698 C C . ALA A 1 91 ? 10.433 12.946 -3.101 1.00 88.81 91 ALA A C 1
ATOM 700 O O . ALA A 1 91 ? 10.924 14.079 -3.100 1.00 88.81 91 ALA A O 1
ATOM 701 N N . ASP A 1 92 ? 10.306 12.205 -2.000 1.00 86.75 92 ASP A N 1
ATOM 702 C CA . ASP A 1 92 ? 10.674 12.639 -0.648 1.00 86.75 92 ASP A CA 1
ATOM 703 C C . ASP A 1 92 ? 11.926 11.948 -0.067 1.00 86.75 92 ASP A C 1
ATOM 705 O O . ASP A 1 92 ? 12.394 12.372 0.990 1.00 86.75 92 ASP A O 1
ATOM 709 N N . ASP A 1 93 ? 12.512 10.977 -0.783 1.00 86.50 93 ASP A N 1
ATOM 710 C CA . ASP A 1 93 ? 13.723 10.218 -0.411 1.00 86.50 93 ASP A CA 1
ATOM 711 C C . ASP A 1 93 ? 13.557 9.424 0.902 1.00 86.50 93 ASP A C 1
ATOM 713 O O . ASP A 1 93 ? 14.504 9.247 1.667 1.00 86.50 93 ASP A O 1
ATOM 717 N N . THR A 1 94 ? 12.331 8.969 1.195 1.00 86.50 94 THR A N 1
ATOM 718 C CA . THR A 1 94 ? 11.991 8.267 2.452 1.00 86.50 94 THR A CA 1
ATOM 719 C C . THR A 1 94 ? 12.148 6.747 2.383 1.00 86.50 94 THR A C 1
ATOM 721 O O . THR A 1 94 ? 12.327 6.092 3.416 1.00 86.50 94 THR A O 1
ATOM 724 N N . ALA A 1 95 ? 12.100 6.168 1.182 1.00 89.81 95 ALA A N 1
ATOM 725 C CA . ALA A 1 95 ? 12.297 4.741 0.961 1.00 89.81 95 ALA A CA 1
ATOM 726 C C . ALA A 1 95 ? 12.914 4.466 -0.416 1.00 89.81 95 ALA A C 1
ATOM 728 O O . ALA A 1 95 ? 12.709 5.218 -1.365 1.00 89.81 95 ALA A O 1
ATOM 729 N N . THR A 1 96 ? 13.619 3.344 -0.541 1.00 93.00 96 THR A N 1
ATOM 730 C CA . THR A 1 96 ? 14.093 2.813 -1.825 1.00 93.00 96 THR A CA 1
ATOM 731 C C . THR A 1 96 ? 13.243 1.613 -2.224 1.00 93.00 96 THR A C 1
ATOM 733 O O . THR A 1 96 ? 13.128 0.649 -1.462 1.00 93.00 96 THR A O 1
ATOM 736 N N . SER A 1 97 ? 12.644 1.661 -3.415 1.00 94.44 97 SER A N 1
ATOM 737 C CA . SER A 1 97 ? 11.867 0.554 -3.977 1.00 94.44 97 SER A CA 1
ATOM 738 C C . SER A 1 97 ? 12.752 -0.374 -4.818 1.00 94.44 97 SER A C 1
ATOM 740 O O . SER A 1 97 ? 13.419 0.056 -5.757 1.00 94.44 97 SER A O 1
ATOM 742 N N . ILE A 1 98 ? 12.772 -1.666 -4.496 1.00 95.19 98 ILE A N 1
ATOM 743 C CA . ILE A 1 98 ? 13.678 -2.649 -5.107 1.00 95.19 98 ILE A CA 1
ATOM 744 C C . ILE A 1 98 ? 12.851 -3.810 -5.647 1.00 95.19 98 ILE A C 1
ATOM 746 O O . ILE A 1 98 ? 12.137 -4.467 -4.895 1.00 95.19 98 ILE A O 1
ATOM 750 N N . TYR A 1 99 ? 12.932 -4.086 -6.946 1.00 94.38 99 TYR A N 1
ATOM 751 C CA . TYR A 1 99 ? 12.246 -5.220 -7.563 1.00 94.38 99 TYR A CA 1
ATOM 752 C C . TYR A 1 99 ? 13.179 -6.425 -7.699 1.00 94.38 99 TYR A C 1
ATOM 754 O O . TYR A 1 99 ? 14.209 -6.350 -8.375 1.00 94.38 99 TYR A O 1
ATOM 762 N N . ASP A 1 100 ? 12.780 -7.553 -7.108 1.00 93.38 100 ASP A N 1
ATOM 763 C CA . ASP A 1 100 ? 13.415 -8.852 -7.319 1.00 93.38 100 ASP A CA 1
ATOM 764 C C . ASP A 1 100 ? 12.605 -9.693 -8.324 1.00 93.38 100 ASP A C 1
ATOM 766 O O . ASP A 1 100 ? 11.518 -10.193 -7.994 1.00 93.38 100 ASP A O 1
ATOM 770 N N . PRO A 1 101 ? 13.118 -9.884 -9.555 1.00 89.94 101 PRO A N 1
ATOM 771 C CA . PRO A 1 101 ? 12.431 -10.659 -10.582 1.00 89.94 101 PRO A CA 1
ATOM 772 C C . PRO A 1 101 ? 12.414 -12.174 -10.317 1.00 89.94 101 PRO A C 1
ATOM 774 O O . PRO A 1 101 ? 11.559 -12.867 -10.877 1.00 89.94 101 PRO A O 1
ATOM 777 N N . ASP A 1 102 ? 13.331 -12.703 -9.500 1.00 89.62 102 ASP A N 1
ATOM 778 C CA . ASP A 1 102 ? 13.408 -14.136 -9.199 1.00 89.62 102 ASP A CA 1
ATOM 779 C C . ASP A 1 102 ? 12.372 -14.526 -8.138 1.00 89.62 102 ASP A C 1
ATOM 781 O O . ASP A 1 102 ? 11.681 -15.541 -8.291 1.00 89.62 102 ASP A O 1
ATOM 785 N N . GLU A 1 103 ? 12.212 -13.699 -7.100 1.00 88.00 103 GLU A N 1
ATOM 786 C CA . GLU A 1 103 ? 11.178 -13.892 -6.074 1.00 88.00 103 GLU A CA 1
ATOM 787 C C . GLU A 1 103 ? 9.794 -13.401 -6.525 1.00 88.00 103 GLU A C 1
ATOM 789 O O . GLU A 1 103 ? 8.771 -13.905 -6.053 1.00 88.00 103 GLU A O 1
ATOM 794 N N . GLY A 1 104 ? 9.737 -12.467 -7.481 1.00 89.75 104 GLY A N 1
ATOM 795 C CA . GLY A 1 104 ? 8.491 -11.810 -7.872 1.00 89.75 104 GLY A CA 1
ATOM 796 C C . GLY A 1 104 ? 7.981 -10.911 -6.748 1.00 89.75 104 GLY A C 1
ATOM 797 O O . GLY A 1 104 ? 6.813 -10.988 -6.360 1.00 89.75 104 GLY A O 1
ATOM 798 N N . CYS A 1 105 ? 8.870 -10.082 -6.202 1.00 91.25 105 CYS A N 1
ATOM 799 C CA . CYS A 1 105 ? 8.604 -9.226 -5.050 1.00 91.25 105 CYS A CA 1
ATOM 800 C C . CYS A 1 105 ? 9.127 -7.811 -5.286 1.00 91.25 105 CYS A C 1
ATOM 802 O O . CYS A 1 105 ? 10.204 -7.623 -5.843 1.00 91.25 105 CYS A O 1
ATOM 804 N N . VAL A 1 106 ? 8.372 -6.818 -4.817 1.00 92.69 106 VAL A N 1
ATOM 805 C CA . VAL A 1 106 ? 8.859 -5.446 -4.647 1.00 92.69 106 VAL A CA 1
ATOM 806 C C . VAL A 1 106 ? 9.110 -5.216 -3.165 1.00 92.69 106 VAL A C 1
ATOM 808 O O . VAL A 1 106 ? 8.214 -5.423 -2.342 1.00 92.69 106 VAL A O 1
ATOM 811 N N . TYR A 1 107 ? 10.321 -4.792 -2.834 1.00 92.94 107 TYR A N 1
ATOM 812 C CA . TYR A 1 107 ? 10.729 -4.403 -1.495 1.00 92.94 107 TYR A CA 1
ATOM 813 C C . TYR A 1 107 ? 10.733 -2.887 -1.373 1.00 92.94 107 TYR A C 1
ATOM 815 O O . TYR A 1 107 ? 11.012 -2.190 -2.343 1.00 92.94 107 TYR A O 1
ATOM 823 N N . PHE A 1 108 ? 10.449 -2.393 -0.175 1.00 92.31 108 PHE A N 1
ATOM 824 C CA . PHE A 1 108 ? 10.679 -1.000 0.194 1.00 92.31 108 PHE A CA 1
ATOM 825 C C . PHE A 1 108 ? 11.604 -0.982 1.398 1.00 92.31 108 PHE A C 1
ATOM 827 O O . PHE A 1 108 ? 11.243 -1.521 2.445 1.00 92.31 108 PHE A O 1
ATOM 834 N N . GLU A 1 109 ? 12.787 -0.401 1.241 1.00 91.06 109 GLU A N 1
ATOM 835 C CA . GLU A 1 109 ? 13.765 -0.216 2.311 1.00 91.06 109 GLU A CA 1
ATOM 836 C C . GLU A 1 109 ? 13.728 1.242 2.775 1.00 91.06 109 GLU A C 1
ATOM 838 O O . GLU A 1 109 ? 13.976 2.154 1.990 1.00 91.06 109 GLU A O 1
ATOM 843 N N . THR A 1 110 ? 13.380 1.460 4.040 1.00 86.56 110 THR A N 1
ATOM 844 C CA . THR A 1 110 ? 13.471 2.758 4.720 1.00 86.56 110 THR A CA 1
ATOM 845 C C . THR A 1 110 ? 14.723 2.786 5.596 1.00 86.56 110 THR A C 1
ATOM 847 O O . THR A 1 110 ? 15.418 1.779 5.743 1.00 86.56 110 THR A O 1
ATOM 850 N N . GLU A 1 111 ? 15.006 3.911 6.257 1.00 82.56 111 GLU A N 1
ATOM 851 C CA . GLU A 1 111 ? 16.127 3.991 7.209 1.00 82.56 111 GLU A CA 1
ATOM 852 C C . GLU A 1 111 ? 16.028 2.989 8.375 1.00 82.56 111 GLU A C 1
ATOM 854 O O . GLU A 1 111 ? 17.039 2.661 9.002 1.00 82.56 111 GLU A O 1
ATOM 859 N N . VAL A 1 112 ? 14.815 2.530 8.700 1.00 80.75 112 VAL A N 1
ATOM 860 C CA . VAL A 1 112 ? 14.533 1.766 9.924 1.00 80.75 112 VAL A CA 1
ATOM 861 C C . VAL A 1 112 ? 13.836 0.434 9.679 1.00 80.75 112 VAL A C 1
ATOM 863 O O . VAL A 1 112 ? 13.684 -0.343 10.619 1.00 80.75 112 VAL A O 1
ATOM 866 N N . SER A 1 113 ? 13.354 0.157 8.468 1.00 85.44 113 SER A N 1
ATOM 867 C CA . SER A 1 113 ? 12.522 -1.019 8.200 1.00 85.44 113 SER A CA 1
ATOM 868 C C . SER A 1 113 ? 12.565 -1.444 6.739 1.00 85.44 113 SER A C 1
ATOM 870 O O . SER A 1 113 ? 12.909 -0.673 5.849 1.00 85.44 113 SER A O 1
ATOM 872 N N . GLN A 1 114 ? 12.164 -2.689 6.493 1.00 88.62 114 GLN A N 1
ATOM 873 C CA . GLN A 1 114 ? 12.049 -3.244 5.151 1.00 88.62 114 GLN A CA 1
ATOM 874 C C . GLN A 1 114 ? 10.697 -3.941 4.973 1.00 88.62 114 GLN A C 1
ATOM 876 O O . GLN A 1 114 ? 10.301 -4.795 5.772 1.00 88.62 114 GLN A O 1
ATOM 881 N N . PHE A 1 115 ? 9.986 -3.600 3.908 1.00 89.44 115 PHE A N 1
ATOM 882 C CA . PHE A 1 115 ? 8.687 -4.169 3.558 1.00 89.44 115 PHE A CA 1
ATOM 883 C C . PHE A 1 115 ? 8.813 -5.010 2.295 1.00 89.44 115 PHE A C 1
ATOM 885 O O . PHE A 1 115 ? 9.639 -4.708 1.440 1.00 89.44 115 PHE A O 1
ATOM 892 N N . SER A 1 116 ? 7.987 -6.049 2.158 1.00 90.31 116 SER A N 1
ATOM 893 C CA . SER A 1 116 ? 7.962 -6.898 0.965 1.00 90.31 116 SER A CA 1
ATOM 894 C C . SER A 1 116 ? 6.538 -7.120 0.460 1.00 90.31 116 SER A C 1
ATOM 896 O O . SER A 1 116 ? 5.633 -7.554 1.180 1.00 90.31 116 SER A O 1
ATOM 898 N N . PHE A 1 117 ? 6.338 -6.849 -0.826 1.00 90.00 117 PHE A N 1
ATOM 899 C CA . PHE A 1 117 ? 5.075 -7.030 -1.522 1.00 90.00 117 PHE A CA 1
ATOM 900 C C . PHE A 1 117 ? 5.268 -8.020 -2.656 1.00 90.00 117 PHE A C 1
ATOM 902 O O . PHE A 1 117 ? 5.872 -7.715 -3.678 1.00 90.00 117 PHE A O 1
ATOM 909 N N . HIS A 1 118 ? 4.689 -9.208 -2.495 1.00 88.06 118 HIS A N 1
ATOM 910 C CA . HIS A 1 118 ? 4.669 -10.195 -3.568 1.00 88.06 118 HIS A CA 1
ATOM 911 C C . HIS A 1 118 ? 3.833 -9.657 -4.729 1.00 88.06 118 HIS A C 1
ATOM 913 O O . HIS A 1 118 ? 2.642 -9.355 -4.552 1.00 88.06 118 HIS A O 1
ATOM 919 N N . VAL A 1 119 ? 4.460 -9.553 -5.893 1.00 85.12 119 VAL A N 1
ATOM 920 C CA . VAL A 1 119 ? 3.855 -9.117 -7.143 1.00 85.12 119 VAL A CA 1
ATOM 921 C C . VAL A 1 119 ? 3.665 -10.353 -8.016 1.00 85.12 119 VAL A C 1
ATOM 923 O O . VAL A 1 119 ? 4.603 -10.957 -8.528 1.00 85.12 119 VAL A O 1
ATOM 926 N N . TYR A 1 120 ? 2.422 -10.827 -8.100 1.00 70.50 120 TYR A N 1
ATOM 927 C CA . TYR A 1 120 ? 2.128 -12.033 -8.869 1.00 70.50 120 TYR A CA 1
ATOM 928 C C . TYR A 1 120 ? 2.393 -11.780 -10.358 1.00 70.50 120 TYR A C 1
ATOM 930 O O . TYR A 1 120 ? 2.074 -10.710 -10.871 1.00 70.50 120 TYR A O 1
ATOM 938 N N . LYS A 1 121 ? 2.902 -12.798 -11.064 1.00 63.22 121 LYS A N 1
ATOM 939 C CA . LYS A 1 121 ? 3.233 -12.754 -12.506 1.00 63.22 121 LYS A CA 1
ATOM 940 C C . LYS A 1 121 ? 2.054 -12.402 -13.423 1.00 63.22 121 LYS A C 1
ATOM 942 O O . LYS A 1 121 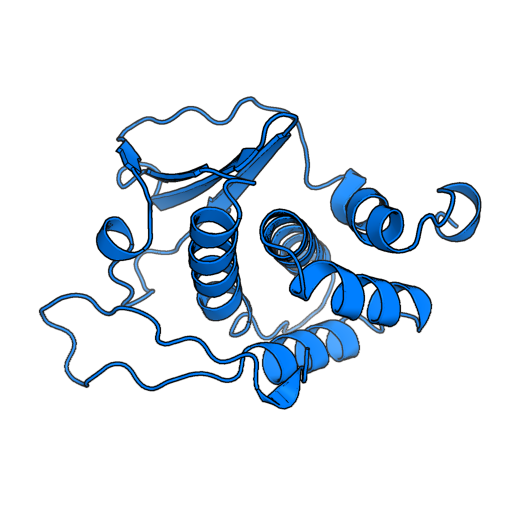? 2.251 -12.168 -14.607 1.00 63.22 121 LYS A O 1
ATOM 947 N N . ASP A 1 122 ? 0.842 -12.382 -12.883 1.00 71.00 122 ASP A N 1
ATOM 948 C CA . ASP A 1 122 ? -0.386 -12.075 -13.615 1.00 71.00 122 ASP A CA 1
ATOM 949 C C . ASP A 1 122 ? -0.664 -10.561 -13.679 1.00 71.00 122 ASP A C 1
ATOM 951 O O . ASP A 1 122 ? -1.614 -10.116 -14.326 1.00 71.00 122 ASP A O 1
ATOM 955 N N . TRP A 1 123 ? 0.125 -9.751 -12.971 1.00 84.31 123 TRP A N 1
ATOM 956 C CA . TRP A 1 123 ? 0.031 -8.300 -13.010 1.00 84.31 123 TRP A CA 1
ATOM 957 C C . TRP A 1 123 ? 0.762 -7.775 -14.243 1.00 84.31 123 TRP A C 1
ATOM 959 O O . TRP A 1 123 ? 1.964 -7.959 -14.369 1.00 84.31 123 TRP A O 1
ATOM 969 N N . THR A 1 124 ? 0.057 -7.076 -15.133 1.00 84.62 124 THR A N 1
ATOM 970 C CA . THR A 1 124 ? 0.622 -6.542 -16.390 1.00 84.62 124 THR A CA 1
ATOM 971 C C . THR A 1 124 ? 1.450 -5.264 -16.197 1.00 84.62 124 THR A C 1
ATOM 973 O O . THR A 1 124 ? 1.425 -4.368 -17.039 1.00 84.62 124 THR A O 1
ATOM 976 N N . VAL A 1 125 ? 2.112 -5.135 -15.049 1.00 89.25 125 VAL A N 1
ATOM 977 C CA . VAL A 1 125 ? 2.861 -3.942 -14.641 1.00 89.25 125 VAL A CA 1
ATOM 978 C C . VAL A 1 125 ? 4.327 -4.122 -14.998 1.00 89.25 125 VAL A C 1
ATOM 980 O O . VAL A 1 125 ? 4.901 -5.169 -14.707 1.00 89.25 125 VAL A O 1
ATOM 983 N N . ASP A 1 126 ? 4.941 -3.087 -15.566 1.00 91.25 126 ASP A N 1
ATOM 984 C CA . ASP A 1 126 ? 6.392 -3.049 -15.767 1.00 91.25 126 ASP A CA 1
ATOM 985 C C . ASP A 1 126 ? 7.091 -2.740 -14.431 1.00 91.25 126 ASP A C 1
ATOM 987 O O . ASP A 1 126 ? 7.428 -1.597 -14.126 1.00 91.25 126 ASP A O 1
ATOM 991 N N . TRP A 1 127 ? 7.243 -3.764 -13.583 1.00 91.75 127 TRP A N 1
ATOM 992 C CA . TRP A 1 127 ? 7.905 -3.637 -12.278 1.00 91.75 127 TRP A CA 1
ATOM 993 C C . TRP A 1 127 ? 9.329 -3.065 -12.361 1.00 91.75 127 TRP A C 1
ATOM 995 O O . TRP A 1 127 ? 9.647 -2.211 -11.532 1.00 91.75 127 TRP A O 1
ATOM 1005 N N . PRO A 1 128 ? 10.165 -3.437 -13.354 1.00 91.12 128 PRO A N 1
ATOM 1006 C CA . PRO A 1 128 ? 11.439 -2.764 -13.604 1.00 91.12 128 PRO A CA 1
ATOM 1007 C C . PRO A 1 128 ? 11.345 -1.249 -13.822 1.00 91.12 128 PRO A C 1
ATOM 1009 O O . PRO A 1 128 ? 12.282 -0.543 -13.463 1.00 91.12 128 PRO A O 1
ATOM 1012 N N . ALA A 1 129 ? 10.256 -0.743 -14.408 1.00 88.81 129 ALA A N 1
ATOM 1013 C CA . ALA A 1 129 ? 10.050 0.695 -14.597 1.00 88.81 129 ALA A CA 1
ATOM 1014 C C . ALA A 1 129 ? 9.513 1.407 -13.342 1.00 88.81 129 ALA A C 1
ATOM 1016 O O . ALA A 1 129 ? 9.688 2.617 -13.200 1.00 88.81 129 ALA A O 1
ATOM 1017 N N . VAL A 1 130 ? 8.836 0.674 -12.453 1.00 89.62 130 VAL A N 1
ATOM 1018 C CA . VAL A 1 130 ? 8.290 1.207 -11.194 1.00 89.62 130 VAL A CA 1
ATOM 1019 C C . VAL A 1 130 ? 9.377 1.326 -10.123 1.00 89.62 130 VAL A C 1
ATOM 1021 O O . VAL A 1 130 ? 9.427 2.343 -9.427 1.00 89.62 130 VAL A O 1
ATOM 1024 N N . ALA A 1 131 ? 10.228 0.305 -9.989 1.00 93.12 131 ALA A N 1
ATOM 1025 C CA . ALA A 1 131 ? 11.239 0.228 -8.938 1.00 93.12 131 ALA A CA 1
ATOM 1026 C C . ALA A 1 131 ? 12.447 1.146 -9.193 1.00 93.12 131 ALA A C 1
ATOM 1028 O O . ALA A 1 131 ? 12.821 1.402 -10.336 1.00 93.12 131 ALA A O 1
ATOM 1029 N N . ASP A 1 132 ? 13.077 1.617 -8.116 1.00 94.38 132 ASP A N 1
ATOM 1030 C CA . ASP A 1 132 ? 14.335 2.374 -8.173 1.00 94.38 132 ASP A CA 1
ATOM 1031 C C . ASP A 1 132 ? 15.504 1.480 -8.584 1.00 94.38 132 ASP A C 1
ATOM 1033 O O . ASP A 1 132 ? 16.355 1.877 -9.384 1.00 94.38 132 ASP A O 1
ATOM 1037 N N . GLU A 1 133 ? 15.516 0.249 -8.071 1.00 94.56 133 GLU A N 1
ATOM 1038 C CA . GLU A 1 133 ? 16.518 -0.756 -8.397 1.00 94.56 133 GLU A CA 1
ATOM 1039 C C . GLU A 1 133 ? 15.876 -2.083 -8.807 1.00 94.56 133 GLU A C 1
ATOM 1041 O O . GLU A 1 133 ? 14.810 -2.474 -8.331 1.00 94.56 133 GLU A O 1
ATOM 1046 N N . VAL A 1 134 ? 16.566 -2.813 -9.683 1.00 94.31 134 VAL A N 1
ATOM 1047 C CA . VAL A 1 134 ? 16.225 -4.194 -10.029 1.00 94.31 134 VAL A CA 1
ATOM 1048 C C . VAL A 1 134 ? 17.376 -5.080 -9.585 1.00 94.31 134 VAL A C 1
ATOM 1050 O O . VAL A 1 134 ? 18.464 -5.032 -10.167 1.00 94.31 134 VAL A O 1
ATOM 1053 N N . GLN A 1 135 ? 17.138 -5.898 -8.564 1.00 93.81 135 GLN A N 1
ATOM 1054 C CA . GLN A 1 135 ? 18.153 -6.761 -7.974 1.00 93.81 135 GLN A CA 1
ATOM 1055 C C . GLN A 1 135 ? 17.603 -8.171 -7.765 1.00 93.81 135 GLN A C 1
ATOM 1057 O O . GLN A 1 135 ? 16.708 -8.392 -6.961 1.00 93.81 135 GLN A O 1
ATOM 1062 N N . ALA A 1 136 ? 18.192 -9.140 -8.466 1.00 92.00 136 ALA A N 1
ATOM 1063 C CA . ALA A 1 136 ? 17.879 -10.552 -8.280 1.00 92.00 136 ALA A CA 1
ATOM 1064 C C . ALA A 1 136 ? 18.498 -11.102 -6.985 1.00 92.00 136 ALA A C 1
ATOM 1066 O O . ALA A 1 136 ? 19.685 -10.873 -6.718 1.00 92.00 136 ALA A O 1
ATOM 1067 N N . GLY A 1 137 ? 17.716 -11.865 -6.222 1.00 88.31 137 GLY A N 1
ATOM 1068 C CA . GLY A 1 137 ? 18.117 -12.431 -4.935 1.00 88.31 137 GLY A CA 1
ATOM 1069 C C . GLY A 1 137 ? 18.307 -11.373 -3.847 1.00 88.31 137 GLY A C 1
ATOM 1070 O O . GLY A 1 137 ? 19.206 -11.518 -3.015 1.00 88.31 137 GLY A O 1
ATOM 1071 N N . TYR A 1 138 ? 17.539 -10.282 -3.892 1.00 89.56 138 TYR A N 1
ATOM 1072 C CA . TYR A 1 138 ? 17.553 -9.271 -2.842 1.00 89.56 138 TYR A CA 1
ATOM 1073 C C . TYR A 1 138 ? 16.885 -9.849 -1.589 1.00 89.56 138 TYR A C 1
ATOM 1075 O O . TYR A 1 138 ? 15.704 -10.188 -1.579 1.00 89.56 138 TYR A O 1
ATOM 1083 N N . GLU A 1 139 ? 17.680 -10.029 -0.535 1.00 80.69 139 GLU A N 1
ATOM 1084 C CA . GLU A 1 139 ? 17.258 -10.784 0.641 1.00 80.69 139 GLU A CA 1
ATOM 1085 C C . GLU A 1 139 ? 16.412 -9.917 1.578 1.00 80.69 139 GLU A C 1
ATOM 1087 O O . GLU A 1 139 ? 16.829 -8.846 2.027 1.00 80.69 139 GLU A O 1
ATOM 1092 N N . TRP A 1 140 ? 15.221 -10.416 1.907 1.00 77.75 140 TRP A N 1
ATOM 1093 C CA . TRP A 1 140 ? 14.403 -9.843 2.967 1.00 77.75 140 TRP A CA 1
ATOM 1094 C C . TRP A 1 140 ? 15.088 -10.024 4.328 1.00 77.75 140 TRP A C 1
ATOM 1096 O O . TRP A 1 140 ? 15.488 -11.133 4.685 1.00 77.75 140 TRP A O 1
ATOM 1106 N N . SER A 1 141 ? 15.176 -8.956 5.119 1.00 73.06 141 SER A N 1
ATOM 1107 C CA . SER A 1 141 ? 15.913 -8.895 6.385 1.00 73.06 141 SER A CA 1
ATOM 1108 C C . SER A 1 141 ? 15.346 -9.800 7.482 1.00 73.06 141 SER A C 1
ATOM 1110 O O . SER A 1 141 ? 16.024 -10.056 8.478 1.00 73.06 141 SER A O 1
ATOM 1112 N N . GLY A 1 142 ? 14.129 -10.326 7.312 1.00 60.69 142 GLY A N 1
ATOM 1113 C CA . GLY A 1 142 ? 13.536 -11.265 8.261 1.00 60.69 142 GLY A CA 1
ATOM 1114 C C . GLY A 1 142 ? 12.697 -10.623 9.366 1.00 60.69 142 GLY A C 1
ATOM 1115 O O . GLY A 1 142 ? 12.071 -11.355 10.135 1.00 60.69 142 GLY A O 1
ATOM 1116 N N . GLU A 1 143 ? 12.696 -9.293 9.495 1.00 62.22 143 GLU A N 1
ATOM 1117 C CA . GLU A 1 143 ? 11.915 -8.610 10.529 1.00 62.22 143 GLU A CA 1
ATOM 1118 C C . GLU A 1 143 ? 10.431 -8.667 10.177 1.00 62.22 143 GLU A C 1
ATOM 1120 O O . GLU A 1 143 ? 10.004 -8.136 9.156 1.00 62.22 143 GLU A O 1
ATOM 1125 N N . ASP A 1 144 ? 9.648 -9.372 11.000 1.00 57.09 144 ASP A N 1
ATOM 1126 C CA . ASP A 1 144 ? 8.243 -9.691 10.736 1.00 57.09 144 ASP A CA 1
ATOM 1127 C C . ASP A 1 144 ? 7.338 -8.460 10.930 1.00 57.09 144 ASP A C 1
ATOM 1129 O O . ASP A 1 144 ? 6.567 -8.313 11.881 1.00 57.09 144 ASP A O 1
ATOM 1133 N N . ASN A 1 145 ? 7.467 -7.555 9.970 1.00 63.00 145 ASN A N 1
ATOM 1134 C CA . ASN A 1 145 ? 6.926 -6.205 9.924 1.00 63.00 145 ASN A CA 1
ATOM 1135 C C . ASN A 1 145 ? 5.409 -6.177 9.658 1.00 63.00 145 ASN A C 1
ATOM 1137 O O . ASN A 1 145 ? 4.759 -5.139 9.735 1.00 63.00 145 ASN A O 1
ATOM 1141 N N . GLN A 1 146 ? 4.800 -7.335 9.374 1.00 62.75 146 GLN A N 1
ATOM 1142 C CA . GLN A 1 146 ? 3.342 -7.475 9.256 1.00 62.75 146 GLN A CA 1
ATOM 1143 C C . GLN A 1 146 ? 2.641 -7.511 10.619 1.00 62.75 146 GLN A C 1
ATOM 1145 O O . GLN A 1 146 ? 1.459 -7.181 10.696 1.00 62.75 146 GLN A O 1
ATOM 1150 N N . THR A 1 147 ? 3.342 -7.911 11.686 1.00 64.19 147 THR A N 1
ATOM 1151 C CA . THR A 1 147 ? 2.739 -8.075 13.021 1.00 64.19 147 THR A CA 1
ATOM 1152 C C . THR A 1 147 ? 2.382 -6.732 13.663 1.00 64.19 147 THR A C 1
ATOM 1154 O O . THR A 1 147 ? 1.430 -6.669 14.433 1.00 64.19 147 THR A O 1
ATOM 1157 N N . TRP A 1 148 ? 3.094 -5.665 13.291 1.00 79.75 148 TRP A N 1
ATOM 1158 C CA . TRP A 1 148 ? 2.979 -4.318 13.867 1.00 79.75 148 TRP A CA 1
ATOM 1159 C C . TRP A 1 148 ? 2.454 -3.283 12.865 1.00 79.75 148 TRP A C 1
ATOM 1161 O O . TRP A 1 148 ? 2.614 -2.084 13.058 1.00 79.75 148 TRP A O 1
ATOM 1171 N N . ALA A 1 149 ? 1.831 -3.738 11.773 1.00 86.44 149 ALA A N 1
ATOM 1172 C CA . ALA A 1 149 ? 1.394 -2.848 10.701 1.00 86.44 149 ALA A CA 1
ATOM 1173 C C . ALA A 1 149 ? 0.332 -1.831 11.159 1.00 86.44 149 ALA A C 1
ATOM 1175 O O . ALA A 1 149 ? 0.321 -0.712 10.659 1.00 86.44 149 ALA A O 1
ATOM 1176 N N . LEU A 1 150 ? -0.538 -2.208 12.107 1.00 89.06 150 LEU A N 1
ATOM 1177 C CA . LEU A 1 150 ? -1.491 -1.276 12.717 1.00 89.06 150 LEU A CA 1
ATOM 1178 C C . LEU A 1 150 ? -0.769 -0.249 13.593 1.00 89.06 150 LEU A C 1
ATOM 1180 O O . LEU A 1 150 ? -1.063 0.933 13.491 1.00 89.06 150 LEU A O 1
ATOM 1184 N N . ASP A 1 151 ? 0.200 -0.681 14.402 1.00 89.25 151 ASP A N 1
ATOM 1185 C CA . ASP A 1 151 ? 0.943 0.220 15.281 1.00 89.25 151 ASP A CA 1
ATOM 1186 C C . ASP A 1 151 ? 1.689 1.299 14.502 1.00 89.25 151 ASP A C 1
ATOM 1188 O O . ASP A 1 151 ? 1.644 2.473 14.858 1.00 89.25 151 ASP A O 1
ATOM 1192 N N . TRP A 1 152 ? 2.321 0.915 13.396 1.00 88.75 152 TRP A N 1
ATOM 1193 C CA . TRP A 1 152 ? 2.985 1.859 12.503 1.00 88.75 152 TRP A CA 1
ATOM 1194 C C . TRP A 1 152 ? 2.019 2.784 11.789 1.00 88.75 152 TRP A C 1
ATOM 1196 O O . TRP A 1 152 ? 2.351 3.936 11.540 1.00 88.75 152 TRP A O 1
ATOM 1206 N N . LEU A 1 153 ? 0.822 2.296 11.462 1.00 91.38 153 LEU A N 1
ATOM 1207 C CA . LEU A 1 153 ? -0.201 3.149 10.882 1.00 91.38 153 LEU A CA 1
ATOM 1208 C C . LEU A 1 153 ? -0.659 4.202 11.902 1.00 91.38 153 LEU A C 1
ATOM 1210 O O . LEU A 1 153 ? -0.771 5.374 11.566 1.00 91.38 153 LEU A O 1
ATOM 1214 N N . MET A 1 154 ? -0.861 3.798 13.155 1.00 92.88 154 MET A N 1
ATOM 1215 C CA . MET A 1 154 ? -1.300 4.678 14.242 1.00 92.88 154 MET A CA 1
ATOM 1216 C C . MET A 1 154 ? -0.246 5.713 14.662 1.00 92.88 154 MET A C 1
ATOM 1218 O O . MET A 1 154 ? -0.613 6.770 15.183 1.00 92.88 154 MET A O 1
ATOM 1222 N N . ASP A 1 155 ? 1.038 5.457 14.393 1.00 91.19 155 ASP A N 1
ATOM 1223 C CA . ASP A 1 155 ? 2.134 6.409 14.627 1.00 91.19 155 ASP A CA 1
ATOM 1224 C C . ASP A 1 155 ? 1.930 7.723 13.851 1.00 91.19 155 ASP A C 1
ATOM 1226 O O . ASP A 1 155 ? 2.234 8.796 14.365 1.00 91.19 155 ASP A O 1
ATOM 1230 N N . PHE A 1 156 ? 1.281 7.679 12.678 1.00 89.69 156 PHE A N 1
ATOM 1231 C CA . PHE A 1 156 ? 0.945 8.881 11.897 1.00 89.69 156 PHE A CA 1
ATOM 1232 C C . PHE A 1 156 ? -0.022 9.839 12.608 1.00 89.69 156 PHE A C 1
ATOM 1234 O O . PHE A 1 156 ? -0.126 11.004 12.223 1.00 89.69 156 PHE A O 1
ATOM 1241 N N . LEU A 1 157 ? -0.722 9.374 13.645 1.00 91.62 157 LEU A N 1
ATOM 1242 C CA . LEU A 1 157 ? -1.602 10.193 14.478 1.00 91.62 157 LEU A CA 1
ATOM 1243 C C . LEU A 1 157 ? -1.041 10.449 15.887 1.00 91.62 157 LEU A C 1
ATOM 1245 O O . LEU A 1 157 ? -1.764 10.991 16.728 1.00 91.62 157 LEU A O 1
ATOM 1249 N N . ASP A 1 158 ? 0.203 10.046 16.173 1.00 88.25 158 ASP A N 1
ATOM 1250 C CA . ASP A 1 158 ? 0.784 10.037 17.524 1.00 88.25 158 ASP A CA 1
ATOM 1251 C C . ASP A 1 158 ? -0.103 9.288 18.553 1.00 88.25 158 ASP A C 1
ATOM 1253 O O . ASP A 1 158 ? -0.146 9.645 19.738 1.00 88.25 158 ASP A O 1
ATOM 1257 N N . VAL A 1 159 ? -0.854 8.263 18.119 1.00 85.38 159 VAL A N 1
ATOM 1258 C CA . VAL A 1 159 ? -1.763 7.510 19.000 1.00 85.38 159 VAL A CA 1
ATOM 1259 C C . VAL A 1 159 ? -0.977 6.419 19.743 1.00 85.38 159 VAL A C 1
ATOM 1261 O O . VAL A 1 159 ? -0.382 5.546 19.110 1.00 85.38 159 VAL A O 1
ATOM 1264 N N . PRO A 1 160 ? -0.982 6.406 21.089 1.00 84.50 160 PRO A N 1
ATOM 1265 C CA . PRO A 1 160 ? -0.320 5.364 21.870 1.00 84.50 160 PRO A CA 1
ATOM 1266 C C . PRO A 1 160 ? -0.913 3.969 21.636 1.00 84.50 160 PRO A C 1
ATOM 1268 O O . PRO A 1 160 ? -2.128 3.808 21.565 1.00 84.50 160 PRO A O 1
ATOM 1271 N N . THR A 1 161 ? -0.066 2.934 21.649 1.00 83.69 161 THR A N 1
ATOM 1272 C CA . THR A 1 161 ? -0.478 1.521 21.506 1.00 83.69 161 THR A CA 1
ATOM 1273 C C . THR A 1 161 ? -1.593 1.090 22.461 1.00 83.69 161 THR A C 1
ATOM 1275 O O . THR A 1 161 ? -2.486 0.338 22.071 1.00 83.69 161 THR A O 1
ATOM 1278 N N . ASP A 1 162 ? -1.583 1.605 23.693 1.00 84.12 162 ASP A N 1
ATOM 1279 C CA . ASP A 1 162 ? -2.590 1.296 24.717 1.00 84.12 162 ASP A CA 1
ATOM 1280 C C . ASP A 1 162 ? -4.018 1.743 24.332 1.00 84.12 162 ASP A C 1
ATOM 1282 O O . ASP A 1 162 ? -4.984 1.256 24.922 1.00 84.12 162 ASP A O 1
ATOM 1286 N N . ASP A 1 163 ? -4.164 2.648 23.356 1.00 80.88 163 ASP A N 1
ATOM 1287 C CA . ASP A 1 163 ? -5.451 3.239 22.977 1.00 80.88 163 ASP A CA 1
ATOM 1288 C C . ASP A 1 163 ? -6.170 2.478 21.842 1.00 80.88 163 ASP A C 1
ATOM 1290 O O . ASP A 1 163 ? -7.380 2.654 21.678 1.00 80.88 163 ASP A O 1
ATOM 1294 N N . TYR A 1 164 ? -5.477 1.602 21.097 1.00 77.31 164 TYR A N 1
ATOM 1295 C CA . TYR A 1 164 ? -6.063 0.830 19.981 1.00 77.31 164 TYR A CA 1
ATOM 1296 C C . TYR A 1 164 ? -5.832 -0.689 20.042 1.00 77.31 164 TYR A C 1
ATOM 1298 O O . TYR A 1 164 ? -6.535 -1.438 19.362 1.00 77.31 164 TYR A O 1
ATOM 1306 N N . MET A 1 165 ? -4.900 -1.179 20.865 1.00 72.94 165 MET A N 1
ATOM 1307 C CA . MET A 1 165 ? -4.716 -2.617 21.091 1.00 72.94 165 MET A CA 1
ATOM 1308 C C . MET A 1 165 ? -5.669 -3.106 22.193 1.00 72.94 165 MET A C 1
ATOM 1310 O O . MET A 1 165 ? -5.416 -2.891 23.380 1.00 72.94 165 MET A O 1
ATOM 1314 N N . VAL A 1 166 ? -6.769 -3.771 21.808 1.00 58.78 166 VAL A N 1
ATOM 1315 C CA . VAL A 1 166 ? -7.793 -4.327 22.726 1.00 58.78 166 VAL A CA 1
ATOM 1316 C C . VAL A 1 166 ? -7.838 -5.851 22.687 1.00 58.78 166 VAL A C 1
ATOM 1318 O O . VAL A 1 166 ? -7.933 -6.421 21.577 1.00 58.78 166 VAL A O 1
#

Organism: NCBI:txid146919

Radius of gyration: 15.36 Å; chains: 1; bounding box: 33×31×50 Å

Secondary structure (DSSP, 8-state):
--GGG-EEE--B-TT-SSPPPEEESHHHHHHHHHHTT--HHHHHHHHHHHTSHHHHHHHHHHHHHHHTTSTT--GGGHHHHHHHHHHHHHHHTSEEEEEETTTTEEEEEESS-EEEEE--TT--B-HHHHSSEE-TT-------TTTTHHHHHHHTTT--GGGT--

Foldseek 3Di:
DPLQPLKDFFAFDPPDPDHTDIDRQNVLLVLLCVQLVPDPLLVVLLVLLLVALVSLLLSLLQSVLSQVVGDPRDCPNNRSSLLSSLVRCVVVVQWFWEAAPVQQWIWTHGPVAIDIDRHDPPDRGPSVVSGPYYDHPPDHPPPPSSVCSSVVSSVSVVDDPVVPPD

Sequence (166 aa):
MDLDDCTVTIPREEDAADDPASVEVWPLIEAALDKIDADPSTRDAAEAAIEHGDGSVVLANYLNSEAKRVHEMDYRFKVPLVVWAAEQARADDTATSIYDPDEGCVYFETEVSQFSFHVYKDWTVDWPAVADEVQAGYEWSGEDNQTWALDWLMDFLDVPTDDYMV

pLDDT: mean 87.21, std 8.37, range [57.09, 95.56]